Protein AF-A0A938SF27-F1 (afdb_monomer_lite)

Secondary structure (DSSP, 8-state):
----S-SSS-HHHHHHHHHHHHH-HHHHHHHHHHHHHHHHHHTS-HHHHHHTS--TTS---S-S---TTSS----BTTTBGGGGGG-SS--B--TTTSTT-EE-TTT--EESSS-HHHHHHHTB-TTS-B-TT-S-GGG-S-TT--STTSTTTTTT--SSS-EEPTTS-EE-HHHHHTT-

Structure (mmCIF, N/CA/C/O backbone):
data_AF-A0A938SF27-F1
#
_entry.id   AF-A0A938SF27-F1
#
loop_
_atom_site.group_PDB
_atom_site.id
_atom_site.type_symbol
_atom_site.label_atom_id
_atom_site.label_alt_id
_atom_site.label_comp_id
_atom_site.label_asym_id
_atom_site.label_entity_id
_atom_site.label_seq_id
_atom_site.pdbx_PDB_ins_code
_atom_site.Cartn_x
_atom_site.Cartn_y
_atom_site.Cartn_z
_atom_site.occupancy
_atom_site.B_iso_or_equiv
_atom_site.auth_seq_id
_atom_site.auth_comp_id
_atom_site.auth_asym_id
_atom_site.auth_atom_id
_atom_site.pdbx_PDB_model_num
ATOM 1 N N . MET A 1 1 ? -0.301 -24.402 32.930 1.00 57.03 1 MET A N 1
ATOM 2 C CA . MET A 1 1 ? -1.232 -23.331 33.356 1.00 57.03 1 MET A CA 1
ATOM 3 C C . MET A 1 1 ? -1.506 -22.436 32.157 1.00 57.03 1 MET A C 1
ATOM 5 O O . MET A 1 1 ? -0.552 -21.961 31.558 1.00 57.03 1 MET A O 1
ATOM 9 N N . GLY A 1 2 ? -2.770 -22.288 31.751 1.00 81.00 2 GLY A N 1
ATOM 10 C CA . GLY A 1 2 ? -3.160 -21.444 30.614 1.00 81.00 2 GLY A CA 1
ATOM 11 C C . GLY A 1 2 ? -3.311 -19.968 30.995 1.00 81.00 2 GLY A C 1
ATOM 12 O O . GLY A 1 2 ? -3.344 -19.623 32.175 1.00 81.00 2 GLY A O 1
ATOM 13 N N . LYS A 1 3 ? -3.420 -19.092 29.991 1.00 80.75 3 LYS A N 1
ATOM 14 C CA . LYS A 1 3 ? -3.687 -17.659 30.180 1.00 80.75 3 LYS A CA 1
ATOM 15 C C . LYS A 1 3 ? -5.072 -17.471 30.818 1.00 80.75 3 LYS A C 1
ATOM 17 O O . LYS A 1 3 ? -6.078 -17.739 30.175 1.00 80.75 3 LYS A O 1
ATOM 22 N N . THR A 1 4 ? -5.126 -17.000 32.063 1.00 87.06 4 THR A N 1
ATOM 23 C CA . THR A 1 4 ? -6.380 -16.775 32.815 1.00 87.06 4 THR A CA 1
ATOM 24 C C . THR A 1 4 ? -6.983 -15.384 32.595 1.00 87.06 4 THR A C 1
ATOM 26 O O . THR A 1 4 ? -8.119 -15.127 32.984 1.00 87.06 4 THR A O 1
ATOM 29 N N . GLY A 1 5 ? -6.247 -14.474 31.951 1.00 85.88 5 GLY A N 1
ATOM 30 C CA . GLY A 1 5 ? -6.721 -13.130 31.637 1.00 85.88 5 GLY A CA 1
ATOM 31 C C . GLY A 1 5 ? -5.655 -12.241 31.000 1.00 85.88 5 GLY A C 1
ATOM 32 O O . GLY A 1 5 ? -4.511 -12.648 30.788 1.00 85.88 5 GLY A O 1
ATOM 33 N N . SER A 1 6 ? -6.047 -11.010 30.670 1.00 89.25 6 SER A N 1
ATOM 34 C CA . SER A 1 6 ? -5.109 -9.966 30.248 1.00 89.25 6 SER A CA 1
ATOM 35 C C . SER A 1 6 ? -4.452 -9.320 31.470 1.00 89.25 6 SER A C 1
ATOM 37 O O . SER A 1 6 ? -5.145 -8.943 32.415 1.00 89.25 6 SER A O 1
ATOM 39 N N . LEU A 1 7 ? -3.124 -9.187 31.425 1.00 88.62 7 LEU A N 1
ATOM 40 C CA . LEU A 1 7 ? -2.322 -8.524 32.458 1.00 88.62 7 LEU A CA 1
ATOM 41 C C . LEU A 1 7 ? -2.232 -7.005 32.238 1.00 88.62 7 LEU A C 1
ATOM 43 O O . LEU A 1 7 ? -2.091 -6.258 33.198 1.00 88.62 7 LEU A O 1
ATOM 47 N N . THR A 1 8 ? -2.343 -6.543 30.989 1.00 91.44 8 THR A N 1
ATOM 48 C CA . THR A 1 8 ? -2.224 -5.123 30.610 1.00 91.44 8 THR A CA 1
ATOM 49 C C . THR A 1 8 ? -3.562 -4.388 30.651 1.00 91.44 8 THR A C 1
ATOM 51 O O . THR A 1 8 ? -3.614 -3.208 30.979 1.00 91.44 8 THR A O 1
ATOM 54 N N . VAL A 1 9 ? -4.665 -5.086 30.364 1.00 92.75 9 VAL A N 1
ATOM 55 C CA . VAL A 1 9 ? -6.032 -4.553 30.452 1.00 92.75 9 VAL A CA 1
ATOM 56 C C . VAL A 1 9 ? -6.848 -5.484 31.340 1.00 92.75 9 VAL A C 1
ATOM 58 O O . VAL A 1 9 ? -7.420 -6.475 30.880 1.00 92.75 9 VAL A O 1
ATOM 61 N N . THR A 1 10 ? -6.880 -5.187 32.637 1.00 94.56 10 THR A N 1
ATOM 62 C CA . THR A 1 10 ? -7.517 -6.057 33.638 1.00 94.56 10 THR A CA 1
ATOM 63 C C . THR A 1 10 ? -9.045 -6.084 33.508 1.00 94.56 10 THR A C 1
ATOM 65 O O . THR A 1 10 ? -9.661 -5.194 32.916 1.00 94.56 10 THR A O 1
ATOM 68 N N . ALA A 1 11 ? -9.693 -7.094 34.102 1.00 93.12 11 ALA A N 1
ATOM 69 C CA . ALA A 1 11 ? -11.157 -7.160 34.164 1.00 93.12 11 ALA A CA 1
ATOM 70 C C . ALA A 1 11 ? -11.765 -5.934 34.872 1.00 93.12 11 ALA A C 1
ATOM 72 O O . ALA A 1 11 ? -12.741 -5.368 34.384 1.00 93.12 11 ALA A O 1
ATOM 73 N N . LYS A 1 12 ? -11.131 -5.466 35.959 1.00 95.31 12 LYS A N 1
ATOM 74 C CA . LYS A 1 12 ? -11.533 -4.251 36.685 1.00 95.31 12 LYS A CA 1
ATOM 75 C C . LYS A 1 12 ? -11.458 -3.004 35.800 1.00 95.31 12 LYS A C 1
ATOM 77 O O . LYS A 1 12 ? -12.380 -2.198 35.813 1.00 95.31 12 LYS A O 1
ATOM 82 N N . MET A 1 13 ? -10.401 -2.859 34.996 1.00 96.25 13 MET A N 1
ATOM 83 C CA . MET A 1 13 ? -10.272 -1.730 34.063 1.00 96.25 13 MET A CA 1
ATOM 84 C C . MET A 1 13 ? -11.389 -1.725 33.016 1.00 96.25 13 MET A C 1
ATOM 86 O O . MET A 1 13 ? -11.971 -0.674 32.762 1.00 96.25 13 MET A O 1
ATOM 90 N N . ARG A 1 14 ? -11.739 -2.889 32.450 1.00 94.88 14 ARG A N 1
ATOM 91 C CA . ARG A 1 14 ? -12.852 -2.991 31.489 1.00 94.88 14 ARG A CA 1
ATOM 92 C C . ARG A 1 14 ? -14.199 -2.655 32.126 1.00 94.88 14 ARG A C 1
ATOM 94 O O . ARG A 1 14 ? -14.955 -1.886 31.542 1.00 94.88 14 ARG A O 1
ATOM 101 N N . ALA A 1 15 ? -14.469 -3.172 33.325 1.00 96.31 15 ALA A N 1
ATOM 102 C CA . ALA A 1 15 ? -15.697 -2.865 34.057 1.00 96.31 15 ALA A CA 1
ATOM 103 C C . ALA A 1 15 ? -15.811 -1.361 34.362 1.00 96.31 15 ALA A C 1
ATOM 105 O O . ALA A 1 15 ? -16.858 -0.758 34.138 1.00 96.31 15 ALA A O 1
ATOM 106 N N . ASN A 1 16 ? -14.710 -0.727 34.781 1.00 97.31 16 ASN A N 1
ATOM 107 C CA . ASN A 1 16 ? -14.665 0.719 34.998 1.00 97.31 16 ASN A CA 1
ATOM 108 C C . ASN A 1 16 ? -14.917 1.504 33.703 1.00 97.31 16 ASN A C 1
ATOM 110 O O . ASN A 1 16 ? -15.662 2.478 33.723 1.00 97.31 16 ASN A O 1
ATOM 114 N N . ALA A 1 17 ? -14.336 1.084 32.574 1.00 96.25 17 ALA A N 1
ATOM 115 C CA . ALA A 1 17 ? -14.574 1.728 31.282 1.00 96.25 17 ALA A CA 1
ATOM 116 C C . ALA A 1 17 ? -16.053 1.638 30.864 1.00 96.25 17 ALA A C 1
ATOM 118 O O . ALA A 1 17 ? -16.632 2.635 30.436 1.00 96.25 17 ALA A O 1
ATOM 119 N N . GLN A 1 18 ? -16.690 0.479 31.061 1.00 97.06 18 GLN A N 1
ATOM 120 C CA . GLN A 1 18 ? -18.121 0.289 30.800 1.00 97.06 18 GLN A CA 1
ATOM 121 C C . GLN A 1 18 ? -18.995 1.163 31.712 1.00 97.06 18 GLN A C 1
ATOM 123 O O . GLN A 1 18 ? -19.893 1.851 31.225 1.00 97.06 18 GLN A O 1
ATOM 128 N N . ALA A 1 19 ? -18.705 1.192 33.017 1.00 98.12 19 ALA A N 1
ATOM 129 C CA . ALA A 1 19 ? -19.416 2.035 33.978 1.00 98.12 19 ALA A CA 1
ATOM 130 C C . ALA A 1 19 ? -19.262 3.532 33.652 1.00 98.12 19 ALA A C 1
ATOM 132 O O . ALA A 1 19 ? -20.235 4.287 33.686 1.00 98.12 19 ALA A O 1
ATOM 133 N N . ASN A 1 20 ? -18.058 3.960 33.263 1.00 98.25 20 ASN A N 1
ATOM 134 C CA . ASN A 1 20 ? -17.798 5.335 32.849 1.00 98.25 20 ASN A CA 1
ATOM 135 C C . ASN A 1 20 ? -18.561 5.696 31.571 1.00 98.25 20 ASN A C 1
ATOM 137 O O . ASN A 1 20 ? -19.172 6.758 31.534 1.00 98.25 20 ASN A O 1
ATOM 141 N N . ALA A 1 21 ? -18.598 4.822 30.561 1.00 98.12 21 ALA A N 1
ATOM 142 C CA . ALA A 1 21 ? -19.364 5.055 29.333 1.00 98.12 21 ALA A CA 1
ATOM 143 C C . ALA A 1 21 ? -20.885 5.122 29.574 1.00 98.12 21 ALA A C 1
ATOM 145 O O . ALA A 1 21 ? -21.605 5.797 28.836 1.00 98.12 21 ALA A O 1
ATOM 146 N N . ALA A 1 22 ? -21.391 4.455 30.617 1.00 97.62 22 ALA A N 1
ATOM 147 C CA . ALA A 1 22 ? -22.785 4.581 31.037 1.00 97.62 22 ALA A CA 1
ATOM 148 C C . ALA A 1 22 ? -23.066 5.925 31.732 1.00 97.62 22 ALA A C 1
ATOM 150 O O . ALA A 1 22 ? -24.136 6.502 31.535 1.00 97.62 22 ALA A O 1
ATOM 151 N N . LYS A 1 23 ? -22.107 6.442 32.512 1.00 98.44 23 LYS A N 1
ATOM 152 C CA . LYS A 1 23 ? -22.276 7.640 33.349 1.00 98.44 23 LYS A CA 1
ATOM 153 C C . LYS A 1 23 ? -21.916 8.954 32.652 1.00 98.44 23 LYS A C 1
ATOM 155 O O . LYS A 1 23 ? -22.596 9.953 32.860 1.00 98.44 23 LYS A O 1
ATOM 160 N N . PHE A 1 24 ? -20.841 8.977 31.871 1.00 98.62 24 PHE A N 1
ATOM 161 C CA . PHE A 1 24 ? -20.250 10.201 31.337 1.00 98.62 24 PHE A CA 1
ATOM 162 C C . PHE A 1 24 ? -20.386 10.276 29.817 1.00 98.62 24 PHE A C 1
ATOM 164 O O . PHE A 1 24 ? -20.084 9.320 29.103 1.00 98.62 24 PHE A O 1
ATOM 171 N N . GLU A 1 25 ? -20.797 11.440 29.312 1.00 98.44 25 GLU A N 1
ATOM 172 C CA . GLU A 1 25 ? -21.008 11.659 27.877 1.00 98.44 25 GLU A CA 1
ATOM 173 C C . GLU A 1 25 ? -19.719 11.494 27.061 1.00 98.44 25 GLU A C 1
ATOM 175 O O . GLU A 1 25 ? -19.729 10.821 26.034 1.00 98.44 25 GLU A O 1
ATOM 180 N N . TRP A 1 26 ? -18.595 12.044 27.533 1.00 98.00 26 TRP A N 1
ATOM 181 C CA . TRP A 1 26 ? -17.307 11.917 26.842 1.00 98.00 26 TRP A CA 1
ATOM 182 C C . TRP A 1 26 ? -16.896 10.445 26.685 1.00 98.00 26 TRP A C 1
ATOM 184 O O . TRP A 1 26 ? -16.519 10.020 25.600 1.00 98.00 26 TRP A O 1
ATOM 194 N N . ALA A 1 27 ? -17.065 9.632 27.733 1.00 98.19 27 ALA A N 1
ATOM 195 C CA . ALA A 1 27 ? -16.702 8.216 27.707 1.00 98.19 27 ALA A CA 1
ATOM 196 C C . ALA A 1 27 ? -17.626 7.411 26.780 1.00 98.19 27 ALA A C 1
ATOM 198 O O . ALA A 1 27 ? -17.190 6.468 26.120 1.00 98.19 27 ALA A O 1
ATOM 199 N N . ARG A 1 28 ? -18.904 7.800 26.703 1.00 98.31 28 ARG A N 1
ATOM 200 C CA . ARG A 1 28 ? -19.861 7.244 25.744 1.00 98.31 28 ARG A CA 1
ATOM 201 C C . ARG A 1 28 ? -19.438 7.531 24.303 1.00 98.31 28 ARG A C 1
ATOM 203 O O . ARG A 1 28 ? -19.414 6.605 23.501 1.00 98.31 28 ARG A O 1
ATOM 210 N N . LYS A 1 29 ? -19.046 8.775 24.003 1.00 98.31 29 LYS A N 1
ATOM 211 C CA . LYS A 1 29 ? -18.569 9.187 22.672 1.00 98.31 29 LYS A CA 1
ATOM 212 C C . LYS A 1 29 ? -17.308 8.436 22.245 1.00 98.31 29 LYS A C 1
ATOM 214 O O . LYS A 1 29 ? -17.231 8.022 21.092 1.00 98.31 29 LYS A O 1
ATOM 219 N N . GLU A 1 30 ? -16.370 8.200 23.161 1.00 97.56 30 GLU A N 1
ATOM 220 C CA . GLU A 1 30 ? -15.171 7.392 22.886 1.00 97.56 30 GLU A CA 1
ATOM 221 C C . GLU A 1 30 ? -15.534 5.944 22.529 1.00 97.56 30 GLU A C 1
ATOM 223 O O . GLU A 1 30 ? -15.083 5.415 21.512 1.00 97.56 30 GLU A O 1
ATOM 228 N N . ARG A 1 31 ? -16.415 5.309 23.318 1.00 96.94 31 ARG A N 1
ATOM 229 C CA . ARG A 1 31 ? -16.928 3.965 23.006 1.00 96.94 31 ARG A CA 1
ATOM 230 C C . ARG A 1 31 ? -17.599 3.940 21.634 1.00 96.94 31 ARG A C 1
ATOM 232 O O . ARG A 1 31 ? -17.303 3.055 20.839 1.00 96.94 31 ARG A O 1
ATOM 239 N N . ASP A 1 32 ? -18.502 4.878 21.370 1.00 97.50 32 ASP A N 1
ATOM 240 C CA . ASP A 1 32 ? -19.282 4.905 20.129 1.00 97.50 32 ASP A CA 1
ATOM 241 C C . ASP A 1 32 ? -18.383 5.134 18.911 1.00 97.50 32 ASP A C 1
ATOM 243 O O . ASP A 1 32 ? -18.547 4.463 17.894 1.00 97.50 32 ASP A O 1
ATOM 247 N N . SER A 1 33 ? -17.366 5.988 19.043 1.00 97.38 33 SER A N 1
ATOM 248 C CA . SER A 1 33 ? -16.340 6.194 18.015 1.00 97.38 33 SER A CA 1
ATOM 249 C C . SER A 1 33 ? -15.541 4.917 17.747 1.00 97.38 33 SER A C 1
ATOM 251 O O . SER A 1 33 ? -15.336 4.552 16.590 1.00 97.38 33 SER A O 1
ATOM 253 N N . ALA A 1 34 ? -15.137 4.194 18.796 1.00 95.75 34 ALA A N 1
ATOM 254 C CA . ALA A 1 34 ? -14.428 2.924 18.654 1.00 95.75 34 ALA A CA 1
ATOM 255 C C . ALA A 1 34 ? -15.298 1.836 17.996 1.00 95.75 34 ALA A C 1
ATOM 257 O O . ALA A 1 34 ? -14.818 1.113 17.125 1.00 95.75 34 ALA A O 1
ATOM 258 N N . VAL A 1 35 ? -16.582 1.741 18.365 1.00 95.81 35 VAL A N 1
ATOM 259 C CA . VAL A 1 35 ? -17.543 0.813 17.743 1.00 95.81 35 VAL A CA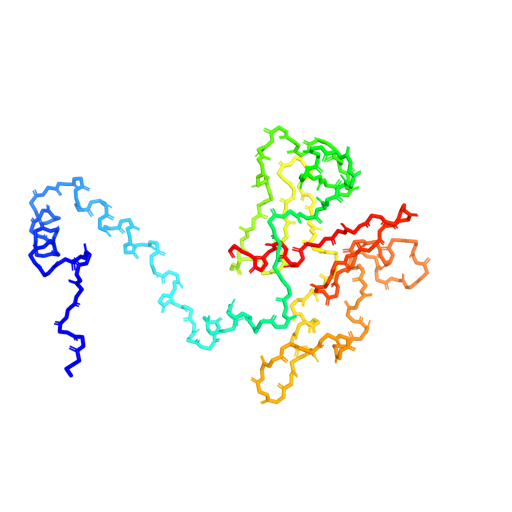 1
ATOM 260 C C . VAL A 1 35 ? -17.755 1.162 16.269 1.00 95.81 35 VAL A C 1
ATOM 262 O O . VAL A 1 35 ? -17.662 0.282 15.415 1.00 95.81 35 VAL A O 1
ATOM 265 N N . ALA A 1 36 ? -17.962 2.441 15.949 1.00 96.62 36 ALA A N 1
ATOM 266 C CA . ALA A 1 36 ? -18.112 2.898 14.572 1.00 96.62 36 ALA A CA 1
ATOM 267 C C . ALA A 1 36 ? -16.855 2.610 13.731 1.00 96.62 36 ALA A C 1
ATOM 269 O O . ALA A 1 36 ? -16.963 2.131 12.603 1.00 96.62 36 ALA A O 1
ATOM 270 N N . ALA A 1 37 ? -15.659 2.824 14.288 1.00 93.81 37 ALA A N 1
ATOM 271 C CA . ALA A 1 37 ? -14.397 2.502 13.624 1.00 93.81 37 ALA A CA 1
ATOM 272 C C . ALA A 1 37 ? -14.204 0.989 13.402 1.00 93.81 37 ALA A C 1
ATOM 274 O O . ALA A 1 37 ? -13.587 0.585 12.413 1.00 93.81 37 ALA A O 1
ATOM 275 N N . ALA A 1 38 ? -14.733 0.151 14.301 1.00 95.44 38 ALA A N 1
ATOM 276 C CA . ALA A 1 38 ? -14.666 -1.305 14.196 1.00 95.44 38 ALA A CA 1
ATOM 277 C C . ALA A 1 38 ? -15.658 -1.887 13.178 1.00 95.44 38 ALA A C 1
ATOM 279 O O . ALA A 1 38 ? -15.406 -2.963 12.635 1.00 95.44 38 ALA A O 1
ATOM 280 N N . GLN A 1 39 ? -16.753 -1.175 12.889 1.00 94.94 39 GLN A N 1
ATOM 281 C CA . GLN A 1 39 ? -17.849 -1.663 12.049 1.00 94.94 39 GLN A CA 1
ATOM 282 C C . GLN A 1 39 ? -17.376 -2.168 10.682 1.00 94.94 39 GLN A C 1
ATOM 2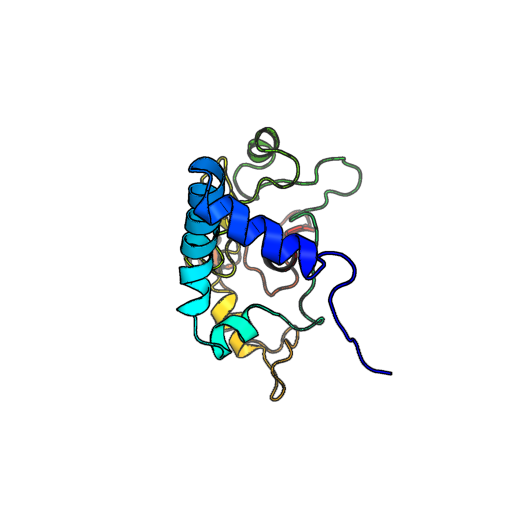84 O O . GLN A 1 39 ? -17.842 -3.206 10.219 1.00 94.94 39 GLN A O 1
ATOM 289 N N . ARG A 1 40 ? -16.412 -1.477 10.063 1.00 89.75 40 ARG A N 1
ATOM 290 C CA . ARG A 1 40 ? -15.863 -1.880 8.761 1.00 89.75 40 ARG A CA 1
ATOM 291 C C . ARG A 1 40 ? -15.223 -3.268 8.794 1.00 89.75 40 ARG A C 1
ATOM 293 O O . ARG A 1 40 ? -15.395 -4.023 7.852 1.00 89.75 40 ARG A O 1
ATOM 300 N N . TRP A 1 41 ? -14.535 -3.612 9.883 1.00 91.69 41 TRP A N 1
ATOM 301 C CA . TRP A 1 41 ? -13.840 -4.892 10.020 1.00 91.69 41 TRP A CA 1
ATOM 302 C C . TRP A 1 41 ? -14.814 -6.033 10.286 1.00 91.69 41 TRP A C 1
ATOM 304 O O . TRP A 1 41 ? -14.629 -7.117 9.757 1.00 91.69 41 TRP A O 1
ATOM 314 N N . LEU A 1 42 ? -15.885 -5.772 11.044 1.00 93.94 42 LEU A N 1
ATOM 315 C CA . LEU A 1 42 ? -16.972 -6.737 11.245 1.00 93.94 42 LEU A CA 1
ATOM 316 C C . LEU A 1 42 ? -17.737 -7.045 9.949 1.00 93.94 42 LEU A C 1
ATOM 318 O O . LEU A 1 42 ? -18.382 -8.083 9.851 1.00 93.94 42 LEU A O 1
ATOM 322 N N . GLN A 1 43 ? -17.700 -6.130 8.979 1.00 92.50 43 GLN A N 1
ATOM 323 C CA . GLN A 1 43 ? -18.318 -6.296 7.663 1.00 92.50 43 GLN A CA 1
ATOM 324 C C . GLN A 1 43 ? -17.371 -6.921 6.629 1.00 92.50 43 GLN A C 1
ATOM 326 O O . GLN A 1 43 ? -17.829 -7.309 5.557 1.00 92.50 43 GLN A O 1
ATOM 331 N N . THR A 1 44 ? -16.072 -7.013 6.922 1.00 89.75 44 THR A N 1
ATOM 332 C CA . THR A 1 44 ? -15.096 -7.676 6.054 1.00 89.75 44 THR A CA 1
ATOM 333 C C . THR A 1 44 ? -15.140 -9.188 6.302 1.00 89.75 44 THR A C 1
ATOM 335 O O . THR A 1 44 ? -14.999 -9.603 7.451 1.00 89.75 44 THR A O 1
ATOM 338 N N . PRO A 1 45 ? -15.314 -10.027 5.264 1.00 93.38 45 PRO A N 1
ATOM 339 C CA . PRO A 1 45 ? -15.244 -11.478 5.413 1.00 93.38 45 PRO A CA 1
ATOM 340 C C . PRO A 1 45 ? -13.919 -11.937 6.037 1.00 93.38 45 PRO A C 1
ATOM 342 O O . PRO A 1 45 ? -12.859 -11.415 5.693 1.00 93.38 45 PRO A O 1
ATOM 345 N N . ASP A 1 46 ? -13.960 -12.967 6.889 1.00 93.88 46 ASP A N 1
ATOM 346 C CA . ASP A 1 46 ? -12.768 -13.512 7.566 1.00 93.88 46 ASP A CA 1
ATOM 347 C C . ASP A 1 46 ? -11.643 -13.881 6.589 1.00 93.88 46 ASP A C 1
ATOM 349 O O . ASP A 1 46 ? -10.467 -13.654 6.873 1.00 93.88 46 ASP A O 1
ATOM 353 N N . HIS A 1 47 ? -12.001 -14.419 5.420 1.00 89.25 47 HIS A N 1
ATOM 354 C CA . HIS A 1 47 ? -11.051 -14.714 4.349 1.00 89.25 47 HIS A CA 1
ATOM 355 C C . HIS A 1 47 ? -10.294 -13.457 3.898 1.00 89.25 47 HIS A C 1
ATOM 357 O O . HIS A 1 47 ? -9.071 -13.475 3.791 1.00 89.25 47 HIS A O 1
ATOM 363 N N . ASP A 1 48 ? -10.997 -12.349 3.684 1.00 87.31 48 ASP A N 1
ATOM 364 C CA . ASP A 1 48 ? -10.389 -11.111 3.201 1.00 87.31 48 ASP A CA 1
ATOM 365 C C . ASP A 1 48 ? -9.519 -10.472 4.287 1.00 87.31 48 ASP A C 1
ATOM 367 O O . ASP A 1 48 ? -8.436 -9.976 3.987 1.00 87.31 48 ASP A O 1
ATOM 371 N N . LEU A 1 49 ? -9.933 -10.567 5.559 1.00 90.00 49 LEU A N 1
ATOM 372 C CA . LEU A 1 49 ? -9.104 -10.178 6.705 1.00 90.00 49 LEU A CA 1
ATOM 373 C C . LEU A 1 49 ? -7.815 -11.003 6.779 1.00 90.00 49 LEU A C 1
ATOM 375 O O . LEU A 1 49 ? -6.742 -10.448 7.020 1.00 90.00 49 LEU A O 1
ATOM 379 N N . TRP A 1 50 ? -7.903 -12.316 6.558 1.00 88.50 50 TRP A N 1
ATOM 380 C CA . TRP A 1 50 ? -6.741 -13.201 6.546 1.00 88.50 50 TRP A CA 1
ATOM 381 C C . TRP A 1 50 ? -5.763 -12.839 5.424 1.00 88.50 50 TRP A C 1
ATOM 383 O O . TRP A 1 50 ? -4.552 -12.800 5.641 1.00 88.50 50 TRP A O 1
ATOM 393 N N . MET A 1 51 ? -6.287 -12.480 4.252 1.00 85.94 51 MET A N 1
ATOM 394 C CA . MET A 1 51 ? -5.497 -12.080 3.087 1.00 85.94 51 MET A CA 1
ATOM 395 C C . MET A 1 51 ? -4.773 -10.731 3.244 1.00 85.94 51 MET 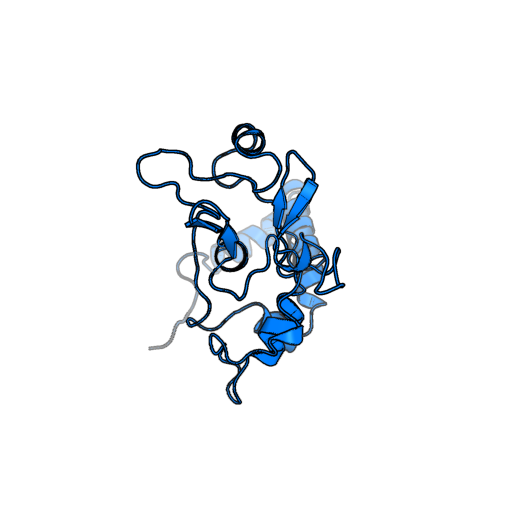A C 1
ATOM 397 O O . MET A 1 51 ? -3.861 -10.443 2.467 1.00 85.94 51 MET A O 1
ATOM 401 N N . LEU A 1 52 ? -5.106 -9.921 4.260 1.00 87.62 52 LEU A N 1
ATOM 402 C CA . LEU A 1 52 ? -4.332 -8.719 4.607 1.00 87.62 52 LEU A CA 1
ATOM 403 C C . LEU A 1 52 ? -2.950 -9.063 5.189 1.00 87.62 52 LEU A C 1
ATOM 405 O O . LEU A 1 52 ? -2.037 -8.238 5.141 1.00 87.62 52 LEU A O 1
ATOM 409 N N . VAL A 1 53 ? -2.781 -10.265 5.750 1.00 90.38 53 VAL A N 1
ATOM 410 C CA . VAL A 1 53 ? -1.536 -10.689 6.399 1.00 90.38 53 VAL A CA 1
ATOM 411 C C . VAL A 1 53 ? -0.686 -11.490 5.421 1.00 90.38 53 VAL A C 1
ATOM 413 O O . VAL A 1 53 ? -0.891 -12.681 5.203 1.00 90.38 53 VAL A O 1
ATOM 416 N N . THR A 1 54 ? 0.331 -10.848 4.851 1.00 93.19 54 THR A N 1
ATOM 417 C CA . THR A 1 54 ? 1.222 -11.525 3.904 1.00 93.19 54 THR A CA 1
ATOM 418 C C . THR A 1 54 ? 2.244 -12.437 4.580 1.00 93.19 54 THR A C 1
ATOM 420 O O . THR A 1 54 ? 2.729 -12.186 5.690 1.00 93.19 54 THR A O 1
ATOM 423 N N . SER A 1 55 ? 2.643 -13.491 3.861 1.00 92.50 55 SER A N 1
ATOM 424 C CA . SER A 1 55 ? 3.770 -14.344 4.251 1.00 92.50 55 SER A CA 1
ATOM 425 C C . SER A 1 55 ? 5.082 -13.551 4.385 1.00 92.50 55 SER A C 1
ATOM 427 O O . SER A 1 55 ? 5.268 -12.519 3.743 1.00 92.50 55 SER A O 1
ATOM 429 N N . GLN A 1 56 ? 6.043 -14.083 5.147 1.00 92.62 56 GLN A N 1
ATOM 430 C CA . GLN A 1 56 ? 7.362 -13.456 5.348 1.00 92.62 56 GLN A CA 1
ATOM 431 C C . GLN A 1 56 ? 8.214 -13.342 4.072 1.00 92.62 56 GLN A C 1
ATOM 433 O O . GLN A 1 56 ? 9.222 -12.642 4.074 1.00 92.62 56 GLN A O 1
ATOM 438 N N . ALA A 1 57 ? 7.827 -14.024 2.991 1.00 94.38 57 ALA A N 1
ATOM 439 C CA . ALA A 1 57 ? 8.516 -13.935 1.711 1.00 94.38 57 ALA A CA 1
ATOM 440 C C . ALA A 1 57 ? 8.313 -12.575 1.025 1.00 94.38 57 ALA A C 1
ATOM 442 O O . ALA A 1 57 ? 9.183 -12.148 0.272 1.00 94.38 57 ALA A O 1
ATOM 443 N N . LEU A 1 58 ? 7.204 -11.872 1.291 1.00 96.38 58 LEU A N 1
ATOM 444 C CA . LEU A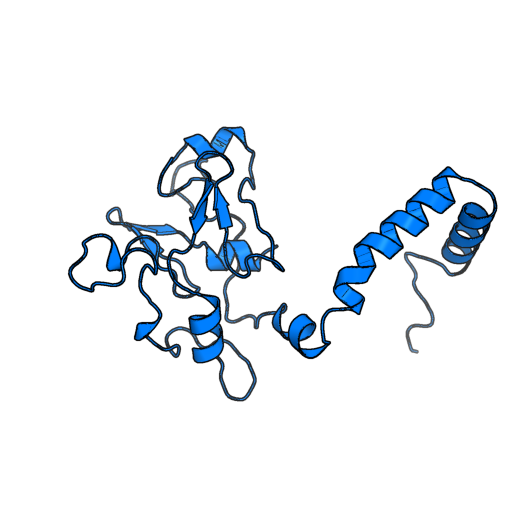 1 58 ? 7.034 -10.508 0.800 1.00 96.38 58 LEU A CA 1
ATOM 445 C C . LEU A 1 58 ? 7.793 -9.548 1.735 1.00 96.38 58 LEU A C 1
ATOM 447 O O . LEU A 1 58 ? 7.515 -9.530 2.939 1.00 96.38 58 LEU A O 1
ATOM 451 N N . PRO A 1 59 ? 8.759 -8.762 1.228 1.00 95.44 59 PRO A N 1
ATOM 452 C CA . PRO A 1 59 ? 9.621 -7.949 2.074 1.00 95.44 59 PRO A CA 1
ATOM 453 C C . PRO A 1 59 ? 8.863 -6.793 2.735 1.00 95.44 59 PRO A C 1
ATOM 455 O O . PRO A 1 59 ? 7.751 -6.432 2.347 1.00 95.44 59 PRO A O 1
ATOM 458 N N . ARG A 1 60 ? 9.508 -6.199 3.741 1.00 95.25 60 ARG A N 1
ATOM 459 C CA . ARG A 1 60 ? 9.058 -5.000 4.453 1.00 95.25 60 ARG A CA 1
ATOM 460 C C . ARG A 1 60 ? 10.186 -3.980 4.507 1.00 95.25 60 ARG A C 1
ATOM 462 O O . ARG A 1 60 ? 11.351 -4.352 4.646 1.00 95.25 60 ARG A O 1
ATOM 469 N N . THR A 1 61 ? 9.852 -2.703 4.382 1.00 91.69 61 THR A N 1
ATOM 470 C CA . THR A 1 61 ? 10.786 -1.579 4.545 1.00 91.69 61 THR A CA 1
ATOM 471 C C . THR A 1 61 ? 10.078 -0.374 5.153 1.00 91.69 61 THR A C 1
ATOM 473 O O . THR A 1 61 ? 8.882 -0.180 4.962 1.00 91.69 61 THR A O 1
ATOM 476 N N . ILE A 1 62 ? 10.825 0.467 5.859 1.00 90.00 62 ILE A N 1
ATOM 477 C CA . ILE A 1 62 ? 10.319 1.721 6.433 1.00 90.00 62 ILE A CA 1
ATOM 478 C C . ILE A 1 62 ? 10.411 2.907 5.461 1.00 90.00 62 ILE A C 1
ATOM 480 O O . ILE A 1 62 ? 9.890 3.976 5.754 1.00 90.00 62 ILE A O 1
ATOM 484 N N . HIS A 1 63 ? 11.057 2.727 4.304 1.00 89.00 63 HIS A N 1
ATOM 485 C CA . HIS A 1 63 ? 11.289 3.768 3.301 1.00 89.00 63 HIS A CA 1
ATOM 486 C C . HIS A 1 63 ? 11.148 3.208 1.882 1.00 89.00 63 HIS A C 1
ATOM 488 O O . HIS A 1 63 ? 11.645 2.115 1.602 1.00 89.00 63 HIS A O 1
ATOM 494 N N . THR A 1 64 ? 10.487 3.955 0.987 1.00 91.06 64 THR A N 1
ATOM 495 C CA . THR A 1 64 ? 10.302 3.546 -0.418 1.00 91.06 64 THR A CA 1
ATOM 496 C C . THR A 1 64 ? 11.599 3.609 -1.211 1.00 91.06 64 THR A C 1
ATOM 498 O O . THR A 1 64 ? 11.776 2.817 -2.122 1.00 91.06 64 THR A O 1
ATOM 501 N N . THR A 1 65 ? 12.519 4.507 -0.870 1.00 88.12 65 THR A N 1
ATOM 502 C CA . THR A 1 65 ? 13.858 4.570 -1.462 1.00 88.12 65 THR A CA 1
ATOM 503 C C . THR A 1 65 ? 14.875 4.938 -0.391 1.00 88.12 65 THR A C 1
ATOM 505 O O . THR A 1 65 ? 14.580 5.697 0.533 1.00 88.12 65 THR A O 1
ATOM 508 N N . LEU A 1 66 ? 16.074 4.376 -0.503 1.00 74.19 66 LEU A N 1
ATOM 509 C CA . LEU A 1 66 ? 17.218 4.713 0.334 1.00 74.19 66 LEU A CA 1
ATOM 510 C C . LEU A 1 66 ? 18.343 5.166 -0.589 1.00 74.19 66 LEU A C 1
ATOM 512 O O . LEU A 1 66 ? 19.037 4.337 -1.180 1.00 74.19 66 LEU A O 1
ATOM 516 N N . ILE A 1 67 ? 18.540 6.478 -0.709 1.00 68.44 67 ILE A N 1
ATOM 517 C CA . ILE A 1 67 ? 19.677 6.997 -1.469 1.00 68.44 67 ILE A CA 1
ATOM 518 C C . ILE A 1 67 ? 20.923 6.870 -0.596 1.00 68.44 67 ILE A C 1
ATOM 520 O O . ILE A 1 67 ? 21.108 7.607 0.380 1.00 68.44 67 ILE A O 1
ATOM 524 N N . ARG A 1 68 ? 21.784 5.912 -0.956 1.00 66.25 68 ARG A N 1
ATOM 525 C CA . ARG A 1 68 ? 23.045 5.636 -0.261 1.00 66.25 68 ARG A CA 1
ATOM 526 C C . ARG A 1 68 ? 23.866 6.921 -0.112 1.00 66.25 68 ARG A C 1
ATOM 528 O O . ARG A 1 68 ? 24.099 7.630 -1.082 1.00 66.25 68 ARG A O 1
ATOM 535 N N . GLY A 1 69 ? 24.335 7.189 1.107 1.00 65.69 69 GLY A N 1
ATOM 536 C CA . GLY A 1 69 ? 25.160 8.366 1.407 1.00 65.69 69 GLY A CA 1
ATOM 537 C C . GLY A 1 69 ? 24.374 9.659 1.645 1.00 65.69 69 GLY A C 1
ATOM 538 O O . GLY A 1 69 ? 24.988 10.710 1.788 1.00 65.69 69 GLY A O 1
ATOM 539 N N . THR A 1 70 ? 23.041 9.601 1.724 1.00 68.81 70 THR A N 1
ATOM 540 C CA . THR A 1 70 ? 22.201 10.758 2.066 1.00 68.81 70 THR A CA 1
ATOM 541 C C . THR A 1 70 ? 21.266 10.444 3.235 1.00 68.81 70 THR A C 1
ATOM 543 O O . THR A 1 70 ? 21.004 9.284 3.545 1.00 68.81 70 THR A O 1
ATOM 546 N N . ASN A 1 71 ? 20.718 11.486 3.861 1.00 67.25 71 ASN A N 1
ATOM 547 C CA . ASN A 1 71 ? 19.611 11.383 4.816 1.00 67.25 71 ASN A CA 1
ATOM 548 C C . ASN A 1 71 ? 18.231 11.436 4.129 1.00 67.25 71 ASN A C 1
ATOM 550 O O . ASN A 1 71 ? 17.217 11.626 4.798 1.00 67.25 71 ASN A O 1
ATOM 554 N N . ARG A 1 72 ? 18.178 11.314 2.795 1.00 68.19 72 ARG A N 1
ATOM 555 C CA . ARG A 1 72 ? 16.936 11.382 2.022 1.00 68.19 72 ARG A CA 1
ATOM 556 C C . ARG A 1 72 ? 16.321 9.993 1.957 1.00 68.19 72 ARG A C 1
ATOM 558 O O . ARG A 1 72 ? 16.781 9.128 1.215 1.00 68.19 72 ARG A O 1
ATOM 565 N N . THR A 1 73 ? 15.288 9.793 2.761 1.00 69.50 73 THR A N 1
ATOM 566 C CA . THR A 1 73 ? 14.677 8.478 2.991 1.00 69.50 73 THR A CA 1
ATOM 567 C C . THR A 1 73 ? 13.220 8.396 2.520 1.00 69.50 73 THR A C 1
ATOM 569 O O . THR A 1 73 ? 12.653 7.315 2.407 1.00 69.50 73 THR A O 1
ATOM 572 N N . ALA A 1 74 ? 12.595 9.524 2.180 1.00 74.88 74 ALA A N 1
ATOM 573 C CA . ALA A 1 74 ? 11.260 9.560 1.596 1.00 74.88 74 ALA A CA 1
ATOM 574 C C . ALA A 1 74 ? 11.258 10.484 0.376 1.00 74.88 74 ALA A C 1
ATOM 576 O O . ALA A 1 74 ? 11.277 11.705 0.507 1.00 74.88 74 ALA A O 1
ATOM 577 N N . LEU A 1 75 ? 11.262 9.890 -0.816 1.00 91.12 75 LEU A N 1
ATOM 578 C CA . LEU A 1 75 ? 11.149 10.600 -2.090 1.00 91.12 75 LEU A CA 1
ATOM 579 C C . LEU A 1 75 ? 9.996 10.020 -2.895 1.00 91.12 75 LEU A C 1
ATOM 581 O O . LEU A 1 75 ? 9.561 8.900 -2.639 1.00 91.12 75 LEU A O 1
ATOM 585 N N . CYS A 1 76 ? 9.535 10.774 -3.888 1.00 94.00 76 CYS A N 1
ATOM 586 C CA . CYS A 1 76 ? 8.567 10.330 -4.884 1.00 94.00 76 CYS A CA 1
ATOM 587 C C . CYS A 1 76 ? 9.246 10.229 -6.263 1.00 94.00 76 CYS A C 1
ATOM 589 O O . CYS A 1 76 ? 9.971 11.154 -6.629 1.00 94.00 76 CYS A O 1
ATOM 591 N N . PRO A 1 77 ? 8.992 9.189 -7.077 1.00 93.81 77 PRO A N 1
ATOM 592 C CA . PRO A 1 77 ? 9.548 9.097 -8.431 1.00 93.81 77 PRO A CA 1
ATOM 593 C C . PRO A 1 77 ? 9.225 10.304 -9.323 1.00 93.81 77 PRO A C 1
ATOM 595 O O . PRO A 1 77 ? 10.034 10.680 -10.171 1.00 93.81 77 PRO A O 1
ATOM 598 N N . LYS A 1 78 ? 8.052 10.919 -9.116 1.00 95.06 78 LYS A N 1
ATOM 599 C CA . LYS A 1 78 ? 7.544 12.041 -9.915 1.00 95.06 78 LYS A CA 1
ATOM 600 C C . LYS A 1 78 ? 7.975 13.403 -9.380 1.00 95.06 78 LYS A C 1
ATOM 602 O O . LYS A 1 78 ? 8.609 14.164 -10.099 1.00 95.06 78 LYS A O 1
ATOM 607 N N . CYS A 1 79 ? 7.654 13.721 -8.123 1.00 95.12 79 CYS A N 1
ATOM 608 C CA . CYS A 1 79 ? 7.959 15.039 -7.545 1.00 95.12 79 CYS A CA 1
ATOM 609 C C . CYS A 1 79 ? 9.249 15.085 -6.713 1.00 95.12 79 CYS A C 1
ATOM 611 O O . CYS A 1 79 ? 9.537 16.118 -6.113 1.00 95.12 79 CYS A O 1
ATOM 613 N N . ARG A 1 80 ? 9.995 13.974 -6.635 1.00 91.62 80 ARG A N 1
ATOM 614 C CA . ARG A 1 80 ? 11.281 13.847 -5.931 1.00 91.62 80 ARG A CA 1
ATOM 615 C C . ARG A 1 80 ? 11.199 14.370 -4.494 1.00 91.62 80 ARG A C 1
ATOM 617 O O . ARG A 1 80 ? 10.398 13.845 -3.719 1.00 91.62 80 ARG A O 1
ATOM 624 N N . GLU A 1 81 ? 11.990 15.377 -4.138 1.00 91.50 81 GLU A N 1
ATOM 625 C CA . GLU A 1 81 ? 12.042 15.994 -2.810 1.00 91.50 81 GLU A CA 1
ATOM 626 C C . GLU A 1 81 ? 10.765 16.751 -2.428 1.00 91.50 81 GLU A C 1
ATOM 628 O O . GLU A 1 81 ? 10.576 17.057 -1.254 1.00 91.50 81 GLU A O 1
ATOM 633 N N . GLY A 1 82 ? 9.847 17.010 -3.365 1.00 94.12 82 GLY A N 1
ATOM 634 C CA . GLY A 1 82 ? 8.585 17.699 -3.073 1.00 94.12 82 GLY A CA 1
ATOM 635 C C . GLY A 1 82 ? 7.703 16.987 -2.036 1.00 94.12 82 GLY A C 1
ATOM 636 O O . GLY A 1 82 ? 6.803 17.598 -1.475 1.00 94.12 82 GLY A O 1
ATOM 637 N N . ILE A 1 83 ? 7.961 15.708 -1.747 1.00 94.69 83 ILE A N 1
ATOM 638 C CA . ILE A 1 83 ? 7.268 14.953 -0.695 1.00 94.69 83 ILE A CA 1
ATOM 639 C C . ILE A 1 83 ? 7.823 15.221 0.721 1.00 94.69 83 ILE A C 1
ATOM 641 O O . ILE A 1 83 ? 7.121 14.986 1.700 1.00 94.69 83 ILE A O 1
ATOM 645 N N . ILE A 1 84 ? 9.054 15.734 0.850 1.00 91.75 84 ILE A N 1
ATOM 646 C CA . ILE A 1 84 ? 9.756 15.909 2.138 1.00 91.75 84 ILE A CA 1
ATOM 647 C C . ILE A 1 84 ? 8.973 16.766 3.154 1.00 91.75 84 ILE A C 1
ATOM 649 O O . ILE A 1 84 ? 8.945 16.388 4.328 1.00 91.75 84 ILE A O 1
ATOM 653 N N . PRO A 1 85 ? 8.287 17.866 2.769 1.00 93.69 85 PRO A N 1
ATOM 654 C CA . PRO A 1 85 ? 7.511 18.675 3.715 1.00 93.69 85 PRO A CA 1
ATOM 655 C C . PRO A 1 85 ? 6.379 17.926 4.441 1.00 93.69 85 PRO A C 1
ATOM 657 O O . PRO A 1 85 ? 5.856 18.433 5.429 1.00 93.69 85 PRO A O 1
ATOM 660 N N . PHE A 1 86 ? 6.002 16.727 3.981 1.00 93.88 86 PHE A N 1
ATOM 661 C CA . PHE A 1 86 ? 4.926 15.916 4.556 1.00 93.88 86 PHE A CA 1
ATOM 662 C C . PHE A 1 86 ? 5.406 14.921 5.632 1.00 93.88 86 PHE A C 1
ATOM 664 O O . PHE A 1 86 ? 4.612 14.125 6.131 1.00 93.88 86 PHE A O 1
ATOM 671 N N . GLY A 1 87 ? 6.685 14.972 6.024 1.00 90.50 87 GLY A N 1
ATOM 672 C CA . GLY A 1 87 ? 7.241 14.210 7.148 1.00 90.50 87 GLY A CA 1
ATOM 673 C C . GLY A 1 87 ? 8.021 12.951 6.751 1.00 90.50 87 GLY A C 1
ATOM 674 O O . GLY A 1 87 ? 8.270 12.689 5.579 1.00 90.50 87 GLY A O 1
ATOM 675 N N . ASN A 1 88 ? 8.439 12.170 7.756 1.00 87.31 88 ASN A N 1
ATOM 676 C CA . ASN A 1 88 ? 9.357 11.030 7.581 1.00 87.31 88 ASN A CA 1
ATOM 677 C C . ASN A 1 88 ? 8.704 9.785 6.942 1.00 87.31 88 ASN A C 1
ATOM 679 O O . ASN A 1 88 ? 9.374 9.009 6.263 1.00 87.31 88 ASN A O 1
ATOM 683 N N . TYR A 1 89 ? 7.394 9.613 7.136 1.00 91.38 89 TYR A N 1
ATOM 684 C CA . TYR A 1 89 ? 6.582 8.534 6.558 1.00 91.38 89 TYR A CA 1
ATOM 685 C C . TYR A 1 89 ? 5.391 9.142 5.796 1.00 91.38 89 TYR A C 1
ATOM 687 O O . TYR A 1 89 ? 4.254 9.044 6.249 1.00 91.38 89 TYR A O 1
ATOM 695 N N . PRO A 1 90 ? 5.644 9.863 4.688 1.00 93.19 90 PRO A N 1
ATOM 696 C CA . PRO A 1 90 ? 4.659 10.780 4.114 1.00 93.19 90 PRO A CA 1
ATOM 697 C C . PRO A 1 90 ? 3.618 10.094 3.217 1.00 93.19 90 PRO A C 1
ATOM 699 O O . PRO A 1 90 ? 2.632 10.719 2.832 1.00 93.19 90 PRO A O 1
ATOM 702 N N . TRP A 1 91 ? 3.842 8.839 2.825 1.00 95.56 91 TRP A N 1
ATOM 703 C CA . TRP A 1 91 ? 2.982 8.135 1.880 1.00 95.56 91 TRP A CA 1
ATOM 704 C C . TRP A 1 91 ? 1.612 7.842 2.485 1.00 95.56 91 TRP A C 1
ATOM 706 O O . TRP A 1 91 ? 1.501 7.265 3.564 1.00 95.56 91 TRP A O 1
ATOM 716 N N . LYS A 1 92 ? 0.559 8.212 1.759 1.00 96.31 92 LYS A N 1
ATOM 717 C CA . LYS A 1 92 ? -0.816 7.886 2.133 1.00 96.31 92 LYS A CA 1
ATOM 718 C C . LYS A 1 92 ? -1.175 6.511 1.585 1.00 96.31 92 LYS A C 1
ATOM 720 O O . LYS A 1 92 ? -0.800 6.169 0.466 1.00 96.31 92 LYS A O 1
ATOM 725 N N . MET A 1 93 ? -1.949 5.756 2.350 1.00 94.12 93 MET A N 1
ATOM 726 C CA . MET A 1 93 ? -2.465 4.452 1.950 1.00 94.12 93 MET A CA 1
ATOM 727 C C . MET A 1 93 ? -3.883 4.271 2.492 1.00 94.12 93 MET A C 1
ATOM 729 O O . MET A 1 93 ? -4.198 4.711 3.598 1.00 94.12 93 MET A O 1
ATOM 733 N N . ASP A 1 94 ? -4.739 3.631 1.701 1.00 90.81 94 ASP A N 1
ATOM 734 C CA . ASP A 1 94 ? -6.082 3.219 2.107 1.00 90.81 94 ASP A CA 1
ATOM 735 C C . ASP A 1 94 ? -6.238 1.753 1.712 1.00 90.81 94 ASP A C 1
ATOM 737 O O . ASP A 1 94 ? -6.554 1.436 0.566 1.00 90.81 94 ASP A O 1
ATOM 741 N N . THR A 1 95 ? -5.956 0.858 2.659 1.00 86.94 95 THR A N 1
ATOM 742 C CA . THR A 1 95 ? -5.870 -0.584 2.402 1.00 86.94 95 THR A CA 1
ATOM 743 C C . THR A 1 95 ? -7.188 -1.199 1.938 1.00 86.94 95 THR A C 1
ATOM 745 O O . THR A 1 95 ? -7.179 -2.243 1.295 1.00 86.94 95 THR A O 1
ATOM 748 N N . LEU A 1 96 ? -8.315 -0.539 2.225 1.00 83.44 96 LEU A N 1
ATOM 749 C CA . LEU A 1 96 ? -9.646 -1.010 1.858 1.00 83.44 96 LEU A CA 1
ATOM 750 C C . LEU A 1 96 ? -10.087 -0.466 0.501 1.00 83.44 96 LEU A C 1
ATOM 752 O O . LEU A 1 96 ? -10.660 -1.201 -0.297 1.00 83.44 96 LEU A O 1
ATOM 756 N N . LYS A 1 97 ? -9.843 0.820 0.224 1.00 88.06 97 LYS A N 1
ATOM 757 C CA . LYS A 1 97 ? -10.284 1.438 -1.039 1.00 88.06 97 LYS A CA 1
ATOM 758 C C . LYS A 1 97 ? -9.285 1.263 -2.174 1.00 88.06 97 LYS A C 1
ATOM 760 O O . LYS A 1 97 ? -9.679 1.280 -3.337 1.00 88.06 97 LYS A O 1
ATOM 765 N N . ARG A 1 98 ? -7.993 1.189 -1.852 1.00 90.94 98 ARG A N 1
ATOM 766 C CA . ARG A 1 98 ? -6.881 1.138 -2.809 1.00 90.94 98 ARG A CA 1
ATOM 767 C C . ARG A 1 98 ? -5.792 0.196 -2.284 1.00 90.94 98 ARG A C 1
ATOM 769 O O . ARG A 1 98 ? -4.696 0.656 -1.950 1.00 90.94 98 ARG A O 1
ATOM 776 N N . PRO A 1 99 ? -6.090 -1.112 -2.181 1.00 91.62 99 PRO A N 1
ATOM 777 C CA . PRO A 1 99 ? -5.114 -2.076 -1.704 1.00 91.62 99 PRO A CA 1
ATOM 778 C C . PRO A 1 99 ? -3.851 -2.018 -2.568 1.00 91.62 99 PRO A C 1
ATOM 780 O O . PRO A 1 99 ? -3.918 -1.845 -3.786 1.00 91.62 99 PRO A O 1
ATOM 783 N N . TRP A 1 100 ? -2.697 -2.146 -1.918 1.00 95.25 100 TRP A N 1
ATOM 784 C CA . TRP A 1 100 ? -1.379 -2.172 -2.556 1.00 95.25 100 TRP A CA 1
ATOM 785 C C . TRP A 1 100 ? -0.992 -0.906 -3.330 1.00 95.25 100 TRP A C 1
ATOM 787 O O . TRP A 1 100 ? -0.124 -0.968 -4.198 1.00 95.25 100 TRP A O 1
ATOM 797 N N . LYS A 1 101 ? -1.596 0.248 -3.016 1.00 97.25 101 LYS A N 1
ATOM 798 C CA . LYS A 1 101 ? -1.219 1.548 -3.586 1.00 97.25 101 LYS A CA 1
ATOM 799 C C . LYS A 1 101 ? -0.771 2.536 -2.511 1.00 97.25 101 LYS A C 1
ATOM 801 O O . LYS A 1 101 ? -1.404 2.683 -1.467 1.00 97.25 101 LYS A O 1
ATOM 806 N N . LEU A 1 102 ? 0.292 3.264 -2.824 1.00 97.56 102 LEU A N 1
ATOM 807 C CA . LEU A 1 102 ? 0.781 4.435 -2.113 1.00 97.56 102 LEU A CA 1
ATOM 808 C C . LEU A 1 102 ? 0.425 5.687 -2.905 1.00 97.56 102 LEU A C 1
ATOM 810 O O . LEU A 1 102 ? 0.690 5.755 -4.103 1.00 97.56 102 LEU A O 1
ATOM 814 N N . GLU A 1 103 ? -0.120 6.690 -2.229 1.00 97.88 103 GLU A N 1
ATOM 815 C CA . GLU A 1 103 ? -0.373 8.012 -2.794 1.00 97.88 103 GLU A CA 1
ATOM 816 C C . GLU A 1 103 ? 0.644 9.021 -2.256 1.00 97.88 103 GLU A C 1
ATOM 818 O O . GLU A 1 103 ? 0.824 9.172 -1.041 1.00 97.88 103 GLU A O 1
ATOM 823 N N . CYS A 1 104 ? 1.307 9.741 -3.163 1.00 97.31 104 CYS A N 1
ATOM 824 C CA . CYS A 1 104 ? 2.170 10.850 -2.780 1.00 97.31 104 CYS A CA 1
ATOM 825 C C . CYS A 1 104 ? 1.304 12.027 -2.302 1.00 97.31 104 CYS A C 1
ATOM 827 O O . CYS A 1 104 ? 0.520 12.548 -3.091 1.00 97.31 104 CYS A O 1
ATOM 829 N N . PRO A 1 105 ? 1.466 12.538 -1.071 1.00 97.38 105 PRO A N 1
ATOM 830 C CA . PRO A 1 105 ? 0.632 13.625 -0.564 1.00 97.38 105 PRO A CA 1
ATOM 831 C C . PRO A 1 105 ? 0.865 14.974 -1.266 1.00 97.38 105 PRO A C 1
ATOM 833 O O . PRO A 1 105 ? 0.034 15.860 -1.107 1.00 97.38 105 PRO A O 1
ATOM 836 N N . ASN A 1 106 ? 1.970 15.125 -2.009 1.00 97.62 106 ASN A N 1
ATOM 837 C CA . ASN A 1 106 ? 2.320 16.350 -2.730 1.00 97.62 106 ASN A CA 1
ATOM 838 C C . ASN A 1 106 ? 1.749 16.379 -4.157 1.00 97.62 106 ASN A C 1
ATOM 840 O O . A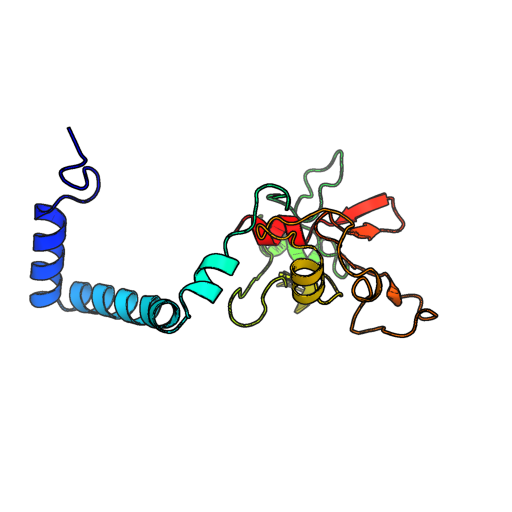SN A 1 106 ? 1.093 17.334 -4.551 1.00 97.62 106 ASN A O 1
ATOM 844 N N . CYS A 1 107 ? 2.022 15.339 -4.952 1.00 97.88 107 CYS A N 1
ATOM 845 C CA . CYS A 1 107 ? 1.623 15.293 -6.366 1.00 97.88 107 CYS A CA 1
ATOM 846 C C . CYS A 1 107 ? 0.436 14.366 -6.653 1.00 97.88 107 CYS A C 1
ATOM 848 O O . CYS A 1 107 ? 0.044 14.247 -7.811 1.00 97.88 107 CYS A O 1
ATOM 850 N N . HIS A 1 108 ? -0.103 13.705 -5.623 1.00 97.56 108 HIS A N 1
ATOM 851 C CA . HIS A 1 108 ? -1.256 12.795 -5.674 1.00 97.56 108 HIS A CA 1
ATOM 852 C C . HIS A 1 108 ? -1.119 11.602 -6.623 1.00 97.56 108 HIS A C 1
ATOM 854 O O . HIS A 1 108 ? -2.101 10.929 -6.927 1.00 97.56 108 HIS A O 1
ATOM 860 N N . ASP A 1 109 ? 0.101 11.317 -7.075 1.00 97.69 109 ASP A N 1
ATOM 861 C CA . ASP A 1 109 ? 0.360 10.174 -7.934 1.00 97.69 109 ASP A CA 1
ATOM 862 C C . ASP A 1 109 ? 0.373 8.863 -7.139 1.00 97.69 109 ASP A C 1
ATOM 864 O O . ASP A 1 109 ? 0.713 8.853 -5.948 1.00 97.69 109 ASP A O 1
ATOM 868 N N . LEU A 1 110 ? 0.006 7.773 -7.815 1.00 97.75 110 LEU A N 1
ATOM 869 C CA . LEU A 1 110 ? -0.169 6.445 -7.234 1.00 97.75 110 LEU A CA 1
ATOM 870 C C . LEU A 1 110 ? 0.942 5.488 -7.666 1.00 97.75 110 LEU A C 1
ATOM 872 O O . LEU A 1 110 ? 1.264 5.381 -8.850 1.00 97.75 110 LEU A O 1
ATOM 876 N N . PHE A 1 111 ? 1.477 4.744 -6.699 1.00 97.94 111 PHE A N 1
ATOM 877 C CA . PHE A 1 111 ? 2.532 3.755 -6.909 1.00 97.94 111 PHE A CA 1
ATOM 878 C C . PHE A 1 111 ? 2.254 2.449 -6.146 1.00 97.94 111 PHE A C 1
ATOM 880 O O . PHE A 1 111 ? 1.640 2.499 -5.085 1.00 97.94 111 PHE A O 1
ATOM 887 N N . PRO A 1 112 ? 2.711 1.286 -6.635 1.00 98.19 112 PRO A N 1
ATOM 888 C CA . PRO A 1 112 ? 3.330 1.100 -7.940 1.00 98.19 112 PRO A CA 1
ATOM 889 C C . PRO A 1 112 ? 2.302 1.272 -9.066 1.00 98.19 112 PRO A C 1
ATOM 891 O O . PRO A 1 112 ? 1.100 1.403 -8.823 1.00 98.19 112 PRO A O 1
ATOM 894 N N . LYS A 1 113 ? 2.769 1.311 -10.310 1.00 98.44 113 LYS A N 1
ATOM 895 C CA . LYS A 1 113 ? 1.932 1.574 -11.484 1.00 98.44 113 LYS A CA 1
ATOM 896 C C . LYS A 1 113 ? 1.221 0.337 -12.036 1.00 98.44 113 LYS A C 1
ATOM 898 O O . LYS A 1 113 ? 0.241 0.480 -12.758 1.00 98.44 113 LYS A O 1
ATOM 903 N N . ASN A 1 114 ? 1.643 -0.862 -11.646 1.00 98.38 114 ASN A N 1
ATOM 904 C CA . ASN A 1 114 ? 0.957 -2.116 -11.956 1.00 98.38 114 ASN A CA 1
ATOM 905 C C . ASN A 1 114 ? -0.145 -2.461 -10.946 1.00 98.38 114 ASN A C 1
ATOM 907 O O . ASN A 1 114 ? -0.153 -1.969 -9.813 1.00 98.38 114 ASN A O 1
ATOM 911 N N . ASP A 1 115 ? -1.053 -3.353 -11.337 1.00 97.69 115 ASP A N 1
ATOM 912 C CA . ASP A 1 115 ? -1.942 -4.049 -10.405 1.00 97.69 115 ASP A CA 1
ATOM 913 C C . ASP A 1 115 ? -1.151 -5.114 -9.630 1.00 97.69 115 ASP A C 1
ATOM 915 O O . ASP A 1 115 ? -1.047 -6.279 -10.025 1.00 97.69 115 ASP A O 1
ATOM 919 N N . PHE A 1 116 ? -0.540 -4.689 -8.523 1.00 97.44 116 PHE A N 1
ATOM 920 C CA . PHE A 1 116 ? 0.227 -5.599 -7.684 1.00 97.44 116 PHE A CA 1
ATOM 921 C C . PHE A 1 116 ? -0.659 -6.637 -6.987 1.00 97.44 116 PHE A C 1
ATOM 923 O O . PHE A 1 116 ? -0.177 -7.728 -6.708 1.00 97.44 116 PHE A O 1
ATOM 930 N N . TRP A 1 117 ? -1.940 -6.354 -6.726 1.00 95.56 117 TRP A N 1
ATOM 931 C CA . TRP A 1 117 ? -2.806 -7.330 -6.066 1.00 95.56 117 TRP A CA 1
ATOM 932 C C . TRP A 1 117 ? -3.055 -8.545 -6.955 1.00 95.56 117 TRP A C 1
ATOM 934 O O . TRP A 1 117 ? -2.878 -9.682 -6.514 1.00 95.56 117 TRP A O 1
ATOM 944 N N . ALA A 1 118 ? -3.376 -8.309 -8.228 1.00 96.69 118 ALA A N 1
ATOM 945 C CA . ALA A 1 118 ? -3.504 -9.380 -9.207 1.00 96.69 118 ALA A CA 1
ATOM 946 C C . ALA A 1 118 ? -2.191 -10.174 -9.340 1.00 96.69 118 ALA A C 1
ATOM 948 O O . ALA A 1 118 ? -2.207 -11.407 -9.328 1.00 96.69 118 ALA A O 1
ATOM 949 N N . TYR A 1 119 ? -1.046 -9.480 -9.408 1.00 98.00 119 TYR A N 1
ATOM 950 C CA . TYR A 1 119 ? 0.260 -10.142 -9.476 1.00 98.00 119 TYR A CA 1
ATOM 951 C C . TYR A 1 119 ? 0.544 -10.974 -8.217 1.00 98.00 119 TYR A C 1
ATOM 953 O O . TYR A 1 119 ? 0.948 -12.131 -8.323 1.00 98.00 119 TYR A O 1
ATOM 961 N N . TYR A 1 120 ? 0.272 -10.429 -7.032 1.00 96.62 120 TYR A N 1
ATOM 962 C CA . TYR A 1 120 ? 0.435 -11.109 -5.752 1.00 96.62 120 TYR A CA 1
ATOM 963 C C . TYR A 1 120 ? -0.357 -12.414 -5.703 1.00 96.62 120 TYR A C 1
ATOM 965 O O . TYR A 1 120 ? 0.223 -13.450 -5.393 1.00 96.62 120 TYR A O 1
ATOM 973 N N . LEU A 1 121 ? -1.644 -12.378 -6.068 1.00 95.44 121 LEU A N 1
ATOM 974 C CA . LEU A 1 121 ? -2.501 -13.565 -6.105 1.00 95.44 121 LEU A CA 1
ATOM 975 C C . LEU A 1 121 ? -1.969 -14.626 -7.074 1.00 95.44 121 LEU A C 1
ATOM 977 O O . LEU A 1 121 ? -1.954 -15.807 -6.736 1.00 95.44 121 LEU A O 1
ATOM 981 N N . SER A 1 122 ? -1.478 -14.210 -8.245 1.00 97.50 122 SER A N 1
ATOM 982 C CA . SER A 1 122 ? -0.868 -15.130 -9.215 1.00 97.50 122 SER A CA 1
ATOM 983 C C . SER A 1 122 ? 0.453 -15.745 -8.734 1.00 97.50 122 SER A C 1
ATOM 985 O O . SER A 1 122 ? 0.875 -16.767 -9.261 1.00 97.50 122 SER A O 1
ATOM 987 N N . ALA A 1 123 ? 1.100 -15.133 -7.737 1.00 96.94 123 ALA A N 1
ATOM 988 C CA . ALA A 1 123 ? 2.377 -15.562 -7.177 1.00 96.94 123 ALA A CA 1
ATOM 989 C C . ALA A 1 123 ? 2.231 -16.410 -5.899 1.00 96.94 123 ALA A C 1
ATOM 991 O O . ALA A 1 123 ? 3.240 -16.712 -5.256 1.00 96.94 123 ALA A O 1
ATOM 992 N N . LEU A 1 124 ? 1.009 -16.758 -5.482 1.00 96.25 124 LEU A N 1
ATOM 993 C CA . LEU A 1 124 ? 0.782 -17.606 -4.312 1.00 96.25 124 LEU A CA 1
ATOM 994 C C . LEU A 1 124 ? 0.954 -19.087 -4.658 1.00 96.25 124 LEU A C 1
ATOM 996 O O . LEU A 1 124 ? 0.404 -19.578 -5.641 1.00 96.25 124 LEU A O 1
ATOM 1000 N N . ASP A 1 125 ? 1.684 -19.819 -3.817 1.00 95.06 125 ASP A N 1
ATOM 1001 C CA . ASP A 1 125 ? 1.701 -21.282 -3.880 1.00 95.06 125 ASP A CA 1
ATOM 1002 C C . ASP A 1 125 ? 0.421 -21.907 -3.290 1.00 95.06 125 ASP A C 1
ATOM 1004 O O . ASP A 1 125 ? -0.454 -21.226 -2.753 1.00 95.06 125 ASP A O 1
ATOM 1008 N N . ALA A 1 126 ? 0.325 -23.240 -3.339 1.00 94.19 126 ALA A N 1
ATOM 1009 C CA . ALA A 1 126 ? -0.806 -23.995 -2.789 1.00 94.19 126 ALA A CA 1
ATOM 1010 C C . ALA A 1 126 ? -1.017 -23.812 -1.268 1.00 94.19 126 ALA A C 1
ATOM 1012 O O . ALA A 1 126 ? -2.040 -24.235 -0.734 1.00 94.19 126 ALA A O 1
ATOM 1013 N N . HIS A 1 127 ? -0.062 -23.201 -0.562 1.00 92.06 127 HIS A N 1
ATOM 1014 C CA . HIS A 1 127 ? -0.142 -22.875 0.860 1.00 92.06 127 HIS A CA 1
ATOM 1015 C C . HIS A 1 127 ? -0.391 -21.380 1.115 1.00 92.06 127 HIS A C 1
ATOM 1017 O O . HIS A 1 127 ? -0.325 -20.946 2.266 1.00 92.06 127 HIS A O 1
ATOM 1023 N N . GLY A 1 128 ? -0.651 -20.586 0.071 1.00 91.44 128 GLY A N 1
ATOM 1024 C CA . GLY A 1 128 ? -0.870 -19.145 0.178 1.00 91.44 128 GLY A CA 1
ATOM 1025 C C . GLY A 1 128 ? 0.401 -18.354 0.497 1.00 91.44 128 GLY A C 1
ATOM 1026 O O . GLY A 1 128 ? 0.318 -17.239 1.013 1.00 91.44 128 GLY A O 1
ATOM 1027 N N . LYS A 1 129 ? 1.593 -18.908 0.239 1.00 94.19 129 LYS A N 1
ATOM 1028 C CA . LYS A 1 129 ? 2.854 -18.177 0.416 1.00 94.19 129 LYS A CA 1
ATOM 1029 C C . LYS A 1 129 ? 3.245 -17.497 -0.882 1.00 94.19 129 LYS A C 1
ATOM 1031 O O . LYS A 1 129 ? 3.222 -18.110 -1.944 1.00 94.19 129 LYS A O 1
ATOM 1036 N N . PHE A 1 130 ? 3.651 -16.237 -0.769 1.00 96.19 130 PHE A N 1
ATOM 1037 C CA . PHE A 1 130 ? 4.140 -15.466 -1.903 1.00 96.19 130 PHE A CA 1
ATOM 1038 C C . PHE A 1 130 ? 5.477 -16.032 -2.385 1.00 96.19 130 PHE A C 1
ATOM 1040 O O . PHE A 1 130 ? 6.428 -16.128 -1.609 1.00 96.19 130 PHE A O 1
ATOM 1047 N N . GLN A 1 131 ? 5.552 -16.379 -3.664 1.00 96.38 131 GLN A N 1
ATOM 1048 C CA . GLN A 1 131 ? 6.747 -16.910 -4.301 1.00 96.38 131 GLN A CA 1
ATOM 1049 C C . GLN A 1 131 ? 7.314 -15.869 -5.263 1.00 96.38 131 GLN A C 1
ATOM 1051 O O . GLN A 1 131 ? 6.762 -15.596 -6.331 1.00 96.38 131 GLN A O 1
ATOM 1056 N N . ARG A 1 132 ? 8.443 -15.267 -4.878 1.00 92.94 132 ARG A N 1
ATOM 1057 C CA . ARG A 1 132 ? 9.096 -14.229 -5.681 1.00 92.94 132 ARG A CA 1
ATOM 1058 C C . ARG A 1 132 ? 9.369 -14.740 -7.100 1.00 92.94 132 ARG A C 1
ATOM 1060 O O . ARG A 1 132 ? 10.049 -15.747 -7.274 1.00 92.94 132 ARG A O 1
ATOM 1067 N N . GLY A 1 133 ? 8.895 -13.995 -8.096 1.00 93.19 133 GLY A N 1
ATOM 1068 C CA . GLY A 1 133 ? 9.126 -14.280 -9.514 1.00 93.19 133 GLY A CA 1
ATOM 1069 C C . GLY A 1 133 ? 8.259 -15.396 -10.103 1.00 93.19 133 GLY A C 1
ATOM 1070 O O . GLY A 1 133 ? 8.434 -15.708 -11.274 1.00 93.19 133 GLY A O 1
ATOM 1071 N N . GLN A 1 134 ? 7.338 -15.978 -9.327 1.00 96.06 134 GLN A N 1
ATOM 1072 C CA . GLN A 1 134 ? 6.399 -17.002 -9.810 1.00 96.06 134 GLN A CA 1
ATOM 1073 C C . GLN A 1 134 ? 5.017 -16.434 -10.177 1.00 96.06 134 GLN A C 1
ATOM 1075 O O . GLN A 1 134 ? 4.131 -17.195 -10.550 1.00 96.06 134 GLN A O 1
ATOM 1080 N N . GLY A 1 135 ? 4.812 -15.117 -10.055 1.00 96.25 135 GLY A N 1
ATOM 1081 C CA . GLY A 1 135 ? 3.584 -14.461 -10.512 1.00 96.25 135 GLY A CA 1
ATOM 1082 C C . GLY A 1 135 ? 3.529 -14.312 -12.031 1.00 96.25 135 GLY A C 1
ATOM 1083 O O . GLY A 1 135 ? 4.551 -14.414 -12.709 1.00 96.25 135 GLY A O 1
ATOM 1084 N N . ASP A 1 136 ? 2.343 -14.026 -12.572 1.00 97.94 136 ASP A N 1
ATOM 1085 C CA . ASP A 1 136 ? 2.148 -13.823 -14.008 1.00 97.94 136 ASP A CA 1
ATOM 1086 C C . ASP A 1 136 ? 2.908 -12.566 -14.479 1.00 97.94 136 ASP A C 1
ATOM 1088 O O . ASP A 1 136 ? 2.526 -11.439 -14.135 1.00 97.94 136 ASP A O 1
ATOM 1092 N N . PRO A 1 137 ? 3.966 -12.708 -15.302 1.00 96.88 137 PRO A N 1
ATOM 1093 C CA . PRO A 1 137 ? 4.752 -11.570 -15.767 1.00 96.88 137 PRO A CA 1
ATOM 1094 C C . PRO A 1 137 ? 3.946 -10.614 -16.658 1.00 96.88 137 PRO A C 1
ATOM 1096 O O . PRO A 1 137 ? 4.358 -9.468 -16.847 1.00 96.88 137 PRO A O 1
ATOM 1099 N N . LYS A 1 138 ? 2.785 -11.033 -17.183 1.00 97.31 138 LYS A N 1
ATOM 1100 C CA . LYS A 1 138 ? 1.877 -10.160 -17.941 1.00 97.31 138 LYS A CA 1
ATOM 1101 C C . LYS A 1 138 ? 1.221 -9.090 -17.077 1.00 97.31 138 LYS A C 1
ATOM 1103 O O . LYS A 1 138 ? 0.689 -8.142 -17.636 1.00 97.31 138 LYS A O 1
ATOM 1108 N N . LEU A 1 139 ? 1.266 -9.218 -15.751 1.00 97.94 139 LEU A N 1
ATOM 1109 C CA . LEU A 1 139 ? 0.768 -8.216 -14.804 1.00 97.94 139 LEU A CA 1
ATOM 1110 C C . LEU A 1 139 ? 1.845 -7.193 -14.412 1.00 97.94 139 LEU A C 1
ATOM 1112 O O . LEU A 1 139 ? 1.549 -6.197 -13.757 1.00 97.94 139 LEU A O 1
ATOM 1116 N N . LEU A 1 140 ? 3.098 -7.400 -14.832 1.00 97.88 140 LEU A N 1
ATOM 1117 C CA . LEU A 1 140 ? 4.219 -6.504 -14.549 1.00 97.88 140 LEU A CA 1
ATOM 1118 C C . LEU A 1 140 ? 4.340 -5.414 -15.621 1.00 97.88 140 LEU A C 1
ATOM 1120 O O . LEU A 1 140 ? 5.319 -5.352 -16.373 1.00 97.88 140 LEU A O 1
ATOM 1124 N N . PHE A 1 141 ? 3.342 -4.537 -15.687 1.00 98.56 141 PHE A N 1
ATOM 1125 C CA . PHE A 1 141 ? 3.342 -3.349 -16.540 1.00 98.56 141 PHE A CA 1
ATOM 1126 C C . PHE A 1 141 ? 2.593 -2.186 -15.890 1.00 98.56 141 PHE A C 1
ATOM 1128 O O . PHE A 1 141 ? 1.747 -2.377 -15.021 1.00 98.56 141 PHE A O 1
ATOM 1135 N N . ASN A 1 142 ? 2.901 -0.970 -16.322 1.00 98.50 142 ASN A N 1
ATOM 1136 C CA . ASN A 1 142 ? 2.188 0.224 -15.910 1.00 98.50 142 ASN A CA 1
ATOM 1137 C C . ASN A 1 142 ? 0.772 0.208 -16.505 1.00 98.50 142 ASN A C 1
ATOM 1139 O O . ASN A 1 142 ? 0.613 0.338 -17.716 1.00 98.50 142 ASN A O 1
ATOM 1143 N N . SER A 1 143 ? -0.260 0.081 -15.668 1.00 97.38 143 SER A N 1
ATOM 1144 C CA . SER A 1 143 ? -1.653 -0.009 -16.125 1.00 97.38 143 SER A CA 1
ATOM 1145 C C . SER A 1 143 ? -2.149 1.246 -16.853 1.00 97.38 143 SER A C 1
ATOM 1147 O O . SER A 1 143 ? -3.090 1.155 -17.635 1.00 97.38 143 SER A O 1
ATOM 1149 N N . GLU A 1 144 ? -1.509 2.398 -16.637 1.00 97.69 144 GLU A N 1
ATOM 1150 C CA . GLU A 1 144 ? -1.787 3.647 -17.361 1.00 97.69 144 GLU A CA 1
ATOM 1151 C C . GLU A 1 144 ? -1.135 3.664 -18.760 1.00 97.69 144 GLU A C 1
ATOM 1153 O O . GLU A 1 144 ? -1.545 4.442 -19.616 1.00 97.69 144 GLU A O 1
ATOM 1158 N N . HIS A 1 145 ? -0.156 2.783 -19.009 1.00 98.19 145 HIS A N 1
ATOM 1159 C CA . HIS A 1 145 ? 0.615 2.665 -20.253 1.00 98.19 145 HIS A CA 1
ATOM 1160 C C . HIS A 1 145 ? 0.726 1.186 -20.698 1.00 98.19 145 HIS A C 1
ATOM 1162 O O . HIS A 1 145 ? 1.801 0.576 -20.632 1.00 98.19 145 HIS A O 1
ATOM 1168 N N . PRO A 1 146 ? -0.391 0.561 -21.127 1.00 97.44 146 PRO A N 1
ATOM 1169 C CA . PRO A 1 146 ? -0.450 -0.877 -21.399 1.00 97.44 146 PRO A CA 1
ATOM 1170 C C . PRO A 1 146 ? 0.308 -1.321 -22.657 1.00 97.44 146 PRO A C 1
ATOM 1172 O O . PRO A 1 146 ? 0.689 -2.488 -22.736 1.00 97.44 146 PRO A O 1
ATOM 1175 N N . ASP A 1 147 ? 0.536 -0.432 -23.630 1.00 97.81 147 ASP A N 1
ATOM 1176 C CA . ASP A 1 147 ? 1.273 -0.764 -24.855 1.00 97.81 147 ASP A CA 1
ATOM 1177 C C . ASP A 1 147 ? 2.740 -1.099 -24.518 1.00 97.81 147 ASP A C 1
ATOM 1179 O O . ASP A 1 147 ? 3.440 -0.247 -23.973 1.00 97.81 147 ASP A O 1
ATOM 1183 N N . PRO A 1 148 ? 3.250 -2.298 -24.863 1.00 96.94 148 PRO A N 1
ATOM 1184 C CA . PRO A 1 148 ? 4.653 -2.658 -24.654 1.00 96.94 148 PRO A CA 1
ATOM 1185 C C . PRO A 1 148 ? 5.669 -1.738 -25.345 1.00 96.94 148 PRO A C 1
ATOM 1187 O O . PRO A 1 148 ? 6.849 -1.778 -24.998 1.00 96.94 148 PRO A O 1
ATOM 1190 N N . LYS A 1 149 ? 5.244 -0.954 -26.344 1.00 97.50 149 LYS A N 1
ATOM 1191 C CA . LYS A 1 149 ? 6.082 0.028 -27.046 1.00 97.50 149 LYS A CA 1
ATOM 1192 C C . LYS A 1 149 ? 6.093 1.402 -26.377 1.00 97.50 149 LYS A C 1
ATOM 1194 O O . LYS A 1 149 ? 6.905 2.241 -26.764 1.00 97.50 149 LYS A O 1
ATOM 1199 N N . ASP A 1 150 ? 5.211 1.648 -25.410 1.00 98.00 150 ASP A N 1
ATOM 1200 C CA . ASP A 1 150 ? 5.203 2.898 -24.660 1.00 98.00 150 ASP A CA 1
ATOM 1201 C C . ASP A 1 150 ? 6.454 2.967 -23.760 1.00 98.00 150 ASP A C 1
ATOM 1203 O O . ASP A 1 150 ? 6.719 2.025 -23.005 1.00 98.00 150 ASP A O 1
ATOM 1207 N N . PRO A 1 151 ? 7.241 4.059 -23.792 1.00 96.62 151 PRO A N 1
ATOM 1208 C CA . PRO A 1 151 ? 8.423 4.196 -22.939 1.00 96.62 151 PRO A CA 1
ATOM 1209 C C . PRO A 1 151 ? 8.110 4.103 -21.434 1.00 96.62 151 PRO A C 1
ATOM 1211 O O . PRO A 1 151 ? 8.976 3.718 -20.649 1.00 96.62 151 PRO A O 1
ATOM 1214 N N . LEU A 1 152 ? 6.879 4.407 -21.012 1.00 97.44 152 LEU A N 1
ATOM 1215 C CA . LEU A 1 152 ? 6.434 4.327 -19.620 1.00 97.44 152 LEU A CA 1
ATOM 1216 C C . LEU A 1 152 ? 5.840 2.964 -19.243 1.00 97.44 152 LEU A C 1
ATOM 1218 O O . LEU A 1 152 ? 5.449 2.774 -18.088 1.00 97.44 152 LEU A O 1
ATOM 1222 N N . HIS A 1 153 ? 5.829 1.988 -20.156 1.00 98.00 153 HIS A N 1
ATOM 1223 C CA . HIS A 1 153 ? 5.275 0.653 -19.922 1.00 98.00 153 HIS A CA 1
ATOM 1224 C C . HIS A 1 153 ? 5.878 -0.057 -18.695 1.00 98.00 153 HIS A C 1
ATOM 1226 O O . HIS A 1 153 ? 5.191 -0.812 -18.005 1.00 98.00 153 HIS A O 1
ATOM 1232 N N . LYS A 1 154 ? 7.162 0.186 -18.390 1.00 97.56 154 LYS A N 1
ATOM 1233 C CA . LYS A 1 154 ? 7.863 -0.377 -17.217 1.00 97.56 154 LYS A CA 1
ATOM 1234 C C . LYS A 1 154 ? 8.129 0.636 -16.102 1.00 97.56 154 LYS A C 1
ATOM 1236 O O . LYS A 1 154 ? 8.765 0.296 -15.105 1.00 97.56 154 LYS A O 1
ATOM 1241 N N . TYR A 1 155 ? 7.649 1.869 -16.246 1.00 97.94 155 TYR A N 1
ATOM 1242 C CA . TYR A 1 155 ? 7.843 2.908 -15.242 1.00 97.94 155 TYR A CA 1
ATOM 1243 C C . TYR A 1 155 ? 7.114 2.556 -13.940 1.00 97.94 155 TYR A C 1
ATOM 1245 O O . TYR A 1 155 ? 5.915 2.287 -13.946 1.00 97.94 155 TYR A O 1
ATOM 1253 N N . ALA A 1 156 ? 7.850 2.579 -12.825 1.00 97.75 156 ALA A N 1
ATOM 1254 C CA . ALA A 1 156 ? 7.353 2.340 -11.471 1.00 97.75 156 ALA A CA 1
ATOM 1255 C C . ALA A 1 156 ? 6.513 1.059 -11.294 1.00 97.75 156 ALA A C 1
ATOM 1257 O O . ALA A 1 156 ? 5.570 1.027 -10.501 1.00 97.75 156 ALA A O 1
ATOM 1258 N N . VAL A 1 157 ? 6.870 0.001 -12.025 1.00 98.31 157 VAL A N 1
ATOM 1259 C CA . VAL A 1 157 ? 6.292 -1.345 -11.908 1.00 98.31 157 VAL A CA 1
ATOM 1260 C C . VAL A 1 157 ? 7.041 -2.130 -10.834 1.00 98.31 157 VAL A C 1
ATOM 1262 O O . VAL A 1 157 ? 8.255 -2.298 -10.934 1.00 98.31 157 VAL A O 1
ATOM 1265 N N . ASP A 1 158 ? 6.323 -2.620 -9.827 1.00 97.94 158 ASP A N 1
ATOM 1266 C CA . ASP A 1 158 ? 6.882 -3.308 -8.658 1.00 97.94 158 ASP A CA 1
ATOM 1267 C C . ASP A 1 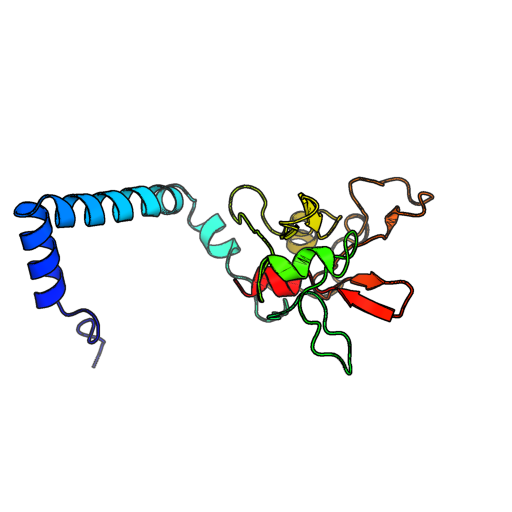158 ? 6.389 -4.763 -8.614 1.00 97.94 158 ASP A C 1
ATOM 1269 O O . ASP A 1 158 ? 5.189 -5.033 -8.692 1.00 97.94 158 ASP A O 1
ATOM 1273 N N . ASP A 1 159 ? 7.327 -5.702 -8.497 1.00 96.88 159 ASP A N 1
ATOM 1274 C CA . ASP A 1 159 ? 7.093 -7.149 -8.413 1.00 96.88 159 ASP A CA 1
ATOM 1275 C C . ASP A 1 159 ? 7.026 -7.662 -6.960 1.00 96.88 159 ASP A C 1
ATOM 1277 O O . ASP A 1 159 ? 7.082 -8.865 -6.701 1.00 96.88 159 ASP A O 1
ATOM 1281 N N . GLY A 1 160 ? 6.947 -6.749 -5.992 1.00 96.50 160 GLY A N 1
ATOM 1282 C CA . GLY A 1 160 ? 7.007 -7.009 -4.558 1.00 96.50 160 GLY A CA 1
ATOM 1283 C C . GLY A 1 160 ? 8.374 -6.712 -3.951 1.00 96.50 160 GLY A C 1
ATOM 1284 O O . GLY A 1 160 ? 8.474 -6.460 -2.749 1.00 96.50 160 GLY A O 1
ATOM 1285 N N . TYR A 1 161 ? 9.430 -6.699 -4.766 1.00 95.31 161 TYR A N 1
ATOM 1286 C CA . TYR A 1 161 ? 10.790 -6.377 -4.352 1.00 95.31 161 TYR A CA 1
ATOM 1287 C C . TYR A 1 161 ? 11.238 -5.000 -4.837 1.00 95.31 161 TYR A C 1
ATOM 1289 O O . TYR A 1 161 ? 12.379 -4.622 -4.584 1.00 95.31 161 TYR A O 1
ATOM 1297 N N . GLY A 1 162 ? 10.360 -4.189 -5.402 1.00 95.06 162 GLY A N 1
ATOM 1298 C CA . GLY A 1 162 ? 10.657 -2.832 -5.822 1.00 95.06 162 GLY A CA 1
ATOM 1299 C C . GLY A 1 162 ? 11.029 -2.710 -7.290 1.00 95.06 162 GLY A C 1
ATOM 1300 O O . GLY A 1 162 ? 11.474 -3.646 -7.946 1.00 95.06 162 GLY A O 1
ATOM 1301 N N . TRP A 1 163 ? 10.876 -1.492 -7.779 1.00 96.19 163 TRP A N 1
ATOM 1302 C CA . TRP A 1 163 ? 11.239 -1.056 -9.115 1.00 96.19 163 TRP A CA 1
ATOM 1303 C C . TRP A 1 163 ? 12.650 -0.455 -9.121 1.00 96.19 163 TRP A C 1
ATOM 1305 O O . TRP A 1 163 ? 13.001 0.287 -8.207 1.00 96.19 163 TRP A O 1
ATOM 1315 N N . MET A 1 164 ? 13.455 -0.738 -10.143 1.00 93.94 164 MET A N 1
ATOM 1316 C CA . MET A 1 164 ? 14.745 -0.069 -10.354 1.00 93.94 164 MET A CA 1
ATOM 1317 C C . MET A 1 164 ? 14.568 1.034 -11.392 1.00 93.94 164 MET A C 1
ATOM 1319 O O . MET A 1 164 ? 14.080 0.758 -12.488 1.00 93.94 164 MET A O 1
ATOM 1323 N N . ASP A 1 165 ? 14.962 2.263 -11.065 1.00 91.75 165 ASP A N 1
ATOM 1324 C CA . ASP A 1 165 ? 14.963 3.349 -12.044 1.00 91.75 165 ASP A CA 1
ATOM 1325 C C . ASP A 1 165 ? 16.232 3.349 -12.916 1.00 91.75 165 ASP A C 1
ATOM 1327 O O . ASP A 1 165 ? 17.175 2.585 -12.699 1.00 91.75 165 ASP A O 1
ATOM 1331 N N . GLU A 1 166 ? 16.263 4.227 -13.919 1.00 90.06 166 GLU A N 1
ATOM 1332 C CA . GLU A 1 166 ? 17.375 4.357 -14.874 1.00 90.06 166 GLU A CA 1
ATOM 1333 C C . GLU A 1 166 ? 18.714 4.727 -14.216 1.00 90.06 166 GLU A C 1
ATOM 1335 O O . GLU A 1 166 ? 19.773 4.524 -14.807 1.00 90.06 166 GLU A O 1
ATOM 1340 N N . LYS A 1 167 ? 18.688 5.260 -12.989 1.00 87.38 167 LYS A N 1
ATOM 1341 C CA . LYS A 1 167 ? 19.883 5.616 -12.213 1.00 87.38 167 LYS A CA 1
ATOM 1342 C C . LYS A 1 167 ? 20.367 4.460 -11.337 1.00 87.38 167 LYS A C 1
ATOM 1344 O O . LYS A 1 167 ? 21.368 4.605 -10.637 1.00 87.38 167 LYS A O 1
ATOM 1349 N N . GLY A 1 168 ? 19.673 3.322 -11.360 1.00 88.19 168 GLY A N 1
ATOM 1350 C CA . GLY A 1 168 ? 19.947 2.189 -10.487 1.00 88.19 168 GLY A CA 1
ATOM 1351 C C . GLY A 1 168 ? 19.456 2.401 -9.053 1.00 88.19 168 GLY A C 1
ATOM 1352 O O . GLY A 1 168 ? 19.912 1.697 -8.151 1.00 88.19 168 GLY A O 1
ATOM 1353 N N . GLU A 1 169 ? 18.541 3.345 -8.813 1.00 88.81 169 GLU A N 1
ATOM 1354 C CA . GLU A 1 169 ? 17.900 3.513 -7.509 1.00 88.81 169 GLU A CA 1
ATOM 1355 C C . GLU A 1 169 ? 16.724 2.540 -7.375 1.00 88.81 169 GLU A C 1
ATOM 1357 O O . GLU A 1 169 ? 15.906 2.391 -8.285 1.00 88.81 169 GLU A O 1
ATOM 1362 N N . ARG A 1 170 ? 16.625 1.881 -6.216 1.00 91.50 170 ARG A N 1
ATOM 1363 C CA . ARG A 1 170 ? 15.525 0.963 -5.904 1.00 91.50 170 ARG A CA 1
ATOM 1364 C C . ARG A 1 170 ? 14.376 1.700 -5.224 1.00 91.50 170 ARG A C 1
ATOM 1366 O O . ARG A 1 170 ? 14.570 2.346 -4.195 1.00 91.50 170 ARG A O 1
ATOM 1373 N N . TRP A 1 171 ? 13.175 1.477 -5.737 1.00 94.31 171 TRP A N 1
ATOM 1374 C CA . TRP A 1 171 ? 11.911 2.012 -5.254 1.00 94.31 171 TRP A CA 1
ATOM 1375 C C . TRP A 1 171 ? 10.989 0.874 -4.806 1.00 94.31 171 TRP A C 1
ATOM 1377 O O . TRP A 1 171 ? 10.346 0.223 -5.621 1.00 94.31 171 TRP A O 1
ATOM 1387 N N . ALA A 1 172 ? 10.941 0.599 -3.507 1.00 94.81 172 ALA A N 1
ATOM 1388 C CA . ALA A 1 172 ? 10.238 -0.533 -2.913 1.00 94.81 172 ALA A CA 1
ATOM 1389 C C . ALA A 1 172 ? 8.852 -0.131 -2.373 1.00 94.81 172 ALA A C 1
ATOM 1391 O O . ALA A 1 172 ? 8.638 -0.078 -1.160 1.00 94.81 172 ALA A O 1
ATOM 1392 N N . PHE A 1 173 ? 7.914 0.182 -3.273 1.00 96.75 173 PHE A N 1
ATOM 1393 C CA . PHE A 1 173 ? 6.567 0.649 -2.915 1.00 96.75 173 PHE A CA 1
ATOM 1394 C C . PHE A 1 173 ? 5.775 -0.429 -2.182 1.00 96.75 173 PHE A C 1
ATOM 1396 O O . PHE A 1 173 ? 5.206 -0.171 -1.123 1.00 96.75 173 PHE A O 1
ATOM 1403 N N . VAL A 1 174 ? 5.788 -1.652 -2.714 1.00 97.12 174 VAL A N 1
ATOM 1404 C CA . VAL A 1 174 ? 5.056 -2.777 -2.126 1.00 97.12 174 VAL A CA 1
ATOM 1405 C C . VAL A 1 174 ? 5.624 -3.139 -0.760 1.00 97.12 174 VAL A C 1
ATOM 1407 O O . VAL A 1 174 ? 4.875 -3.328 0.196 1.00 97.12 174 VAL A O 1
ATOM 1410 N N . ALA A 1 175 ? 6.951 -3.190 -0.643 1.00 95.94 175 ALA A N 1
ATOM 1411 C CA . ALA A 1 175 ? 7.599 -3.490 0.625 1.00 95.94 175 ALA A CA 1
ATOM 1412 C C . ALA A 1 175 ? 7.320 -2.407 1.680 1.00 95.94 175 ALA A C 1
ATOM 1414 O O . ALA A 1 175 ? 7.239 -2.720 2.863 1.00 95.94 175 ALA A O 1
ATOM 1415 N N . TYR A 1 176 ? 7.185 -1.140 1.271 1.00 95.38 176 TYR A N 1
ATOM 1416 C CA . TYR A 1 176 ? 6.781 -0.074 2.183 1.00 95.38 176 TYR A CA 1
ATOM 1417 C C . TYR A 1 176 ? 5.334 -0.271 2.626 1.00 95.38 176 TYR A C 1
ATOM 1419 O O . TYR A 1 176 ? 5.084 -0.301 3.823 1.00 95.38 176 TYR A O 1
ATOM 1427 N N . TYR A 1 177 ? 4.406 -0.476 1.686 1.00 95.81 177 TYR A N 1
ATOM 1428 C CA . TYR A 1 177 ? 2.996 -0.746 1.988 1.00 95.81 177 TYR A CA 1
ATOM 1429 C C . TYR A 1 177 ? 2.837 -1.922 2.966 1.00 95.81 177 TYR A C 1
ATOM 1431 O O . TYR A 1 177 ? 2.094 -1.827 3.931 1.00 95.81 177 TYR A O 1
ATOM 1439 N N . ASN A 1 178 ? 3.598 -3.004 2.774 1.00 95.56 178 ASN A N 1
ATOM 1440 C CA . ASN A 1 178 ? 3.544 -4.211 3.605 1.00 95.56 178 ASN A CA 1
ATOM 1441 C C . ASN A 1 178 ? 4.048 -4.023 5.056 1.00 95.56 178 ASN A C 1
ATOM 1443 O O . ASN A 1 178 ? 3.978 -4.956 5.864 1.00 95.56 178 ASN A O 1
ATOM 1447 N N . SER A 1 179 ? 4.617 -2.862 5.385 1.00 92.31 179 SER A N 1
ATOM 1448 C CA . SER A 1 179 ? 5.100 -2.539 6.733 1.00 92.31 179 SER A CA 1
ATOM 1449 C C . SER A 1 179 ? 4.049 -1.892 7.636 1.00 92.31 179 SER A C 1
ATOM 1451 O O . SER A 1 179 ? 4.318 -1.771 8.833 1.00 92.31 179 SER A O 1
ATOM 1453 N N . TRP A 1 180 ? 2.913 -1.447 7.090 1.00 84.25 180 TRP A N 1
ATOM 1454 C CA . TRP A 1 180 ? 1.959 -0.573 7.779 1.00 84.25 180 TRP A CA 1
ATOM 1455 C C . TRP A 1 180 ? 0.530 -1.119 7.789 1.00 84.25 180 TRP A C 1
ATOM 1457 O O . TRP A 1 180 ? 0.171 -1.898 6.880 1.00 84.25 180 TRP A O 1
#

Foldseek 3Di:
DDDPDDPVQDPVNVVVLVVCLVPDVVSVVVVVVVVVVCVVVVVDDPVVVVVLQADPVQAADQAQWDDPPDPPGHADPPHGCQLVVCDDRNWDDDCVPDNLWTARPRPRDIADQFPQVQQQVQQQDPVRHGHQPNGDCLRQFRPVCNDPPDPRRNPRGDSSQAHQDPVRIGGRSNNHSSHD

Radius of gyration: 21.03 Å; chains: 1; bounding box: 48×43×64 Å

pLDDT: mean 92.92, std 7.15, range [57.03, 98.62]

Sequence (180 aa):
MGKTGSLTVTAKMRANAQANAAKFEWARKERDSAVAAAQRWLQTPDHDLWMLVTSQALPRTIHTTLIRGTNRTALCPKCREGIIPFGNYPWKMDTLKRPWKLECPNCHDLFPKNDFWAYYLSALDAHGKFQRGQGDPKLLFNSEHPDPKDPLHKYAVDDGYGWMDEKGERWAFVAYYNSW